Protein AF-A0A0P8H1B7-F1 (afdb_monomer)

Foldseek 3Di:
DQVCLVVVLVVDLEAEAADQDPVVQVVCVVVQVVVCVRRVHGYHYHNDPVVVVVVVVVSVD

Radius of gyration: 12.35 Å; Cα contacts (8 Å, |Δi|>4): 74; chains: 1; bounding box: 33×19×28 Å

Secondary structure (DSSP, 8-state):
-GGGHHHHHHH---EEEE---HHHHHHHHHHHHHHHHHHSS-EEEESSHHHHHHHHHHHH-

Nearest PDB structures (foldseek):
  4hw8-assembly1_B  TM=7.520E-01  e=5.045E+00  Staphylococcus aureus subsp. aureus NCTC 8325
  6les-assembly2_Y  TM=7.864E-01  e=8.791E+00  Escherichia coli K-12
  7bg0-assembly2_E  TM=6.520E-01  e=6.659E+00  Escherichia coli K-12
  8r3e-assembly1_D  TM=6.569E-01  e=7.138E+00  Homo sapiens
  6g6v-assembly1_A  TM=5.000E-01  e=4.391E+00  Mycobacterium tuberculosis H37Rv

Organism: Citrobacter freundii (NCBI:txid546)

Mean predicted aligned error: 4.02 Å

pLDDT: mean 90.02, std 8.0, range [57.91, 98.0]

Structure (mmCIF, N/CA/C/O backbone):
data_AF-A0A0P8H1B7-F1
#
_entry.id   AF-A0A0P8H1B7-F1
#
loop_
_atom_site.group_PDB
_atom_site.id
_atom_site.type_symbol
_atom_site.label_atom_id
_atom_site.label_alt_id
_atom_site.label_comp_id
_atom_site.label_asym_id
_atom_site.label_entity_id
_atom_site.label_seq_id
_atom_site.pdbx_PDB_ins_code
_atom_site.Cartn_x
_atom_site.Cartn_y
_atom_site.Cartn_z
_atom_site.occupancy
_atom_site.B_iso_or_equiv
_atom_site.auth_seq_id
_atom_site.auth_comp_id
_atom_site.auth_asym_id
_atom_site.auth_atom_id
_atom_site.pdbx_PDB_model_num
ATOM 1 N N . MET A 1 1 ? 17.047 -9.033 -3.431 1.00 57.91 1 MET A N 1
ATOM 2 C CA . MET A 1 1 ? 16.141 -7.874 -3.638 1.00 57.91 1 MET A CA 1
ATOM 3 C C . MET A 1 1 ? 16.891 -6.611 -4.050 1.00 57.91 1 MET A C 1
ATOM 5 O O . MET A 1 1 ? 16.498 -6.022 -5.045 1.00 57.91 1 MET A O 1
ATOM 9 N N . LYS A 1 2 ? 17.962 -6.207 -3.345 1.00 62.75 2 LYS A N 1
ATOM 10 C CA . LYS A 1 2 ? 18.697 -4.958 -3.628 1.00 62.75 2 LYS A CA 1
ATOM 11 C C . LYS A 1 2 ? 19.292 -4.892 -5.047 1.00 62.75 2 LYS A C 1
ATOM 13 O O . LYS A 1 2 ? 19.153 -3.866 -5.700 1.00 62.75 2 LYS A O 1
ATOM 18 N N . ASP A 1 3 ? 19.839 -6.003 -5.543 1.00 75.62 3 ASP A N 1
ATOM 19 C CA . ASP A 1 3 ? 20.492 -6.061 -6.866 1.00 75.62 3 ASP A CA 1
ATOM 20 C C . ASP A 1 3 ? 19.507 -6.012 -8.046 1.00 75.62 3 ASP A C 1
ATOM 22 O O . ASP A 1 3 ? 19.861 -5.584 -9.137 1.00 75.62 3 ASP A O 1
ATOM 26 N N . ASN A 1 4 ? 18.239 -6.375 -7.811 1.00 77.69 4 ASN A N 1
ATOM 27 C CA . ASN A 1 4 ? 17.179 -6.412 -8.829 1.00 77.69 4 ASN A CA 1
ATOM 28 C C . ASN A 1 4 ? 16.108 -5.337 -8.598 1.00 77.69 4 ASN A C 1
ATOM 30 O O . ASN A 1 4 ? 14.980 -5.467 -9.075 1.00 77.69 4 ASN A O 1
ATOM 34 N N . LYS A 1 5 ? 16.439 -4.279 -7.848 1.00 75.94 5 LYS A N 1
ATOM 35 C CA . LYS A 1 5 ? 15.498 -3.232 -7.426 1.00 75.94 5 LYS A CA 1
ATOM 36 C C . LYS A 1 5 ? 14.693 -2.648 -8.592 1.00 75.94 5 LYS A C 1
ATOM 38 O O . LYS A 1 5 ? 13.487 -2.475 -8.464 1.00 75.94 5 LYS A O 1
ATOM 43 N N . ALA A 1 6 ? 15.341 -2.397 -9.730 1.00 79.75 6 ALA A N 1
ATOM 44 C CA . ALA A 1 6 ? 14.679 -1.847 -10.912 1.00 79.75 6 ALA A CA 1
ATOM 45 C C . ALA A 1 6 ? 13.616 -2.799 -11.488 1.00 79.75 6 ALA A C 1
ATOM 47 O O . ALA A 1 6 ? 12.501 -2.371 -11.768 1.00 79.75 6 ALA A O 1
ATOM 48 N N . ALA A 1 7 ? 13.932 -4.092 -11.612 1.00 83.75 7 ALA A N 1
ATOM 49 C CA . ALA A 1 7 ? 12.991 -5.091 -12.117 1.00 83.75 7 ALA A CA 1
ATOM 50 C C . ALA A 1 7 ? 11.826 -5.320 -11.141 1.00 83.75 7 ALA A C 1
ATOM 52 O O . ALA A 1 7 ? 10.676 -5.423 -11.552 1.00 83.75 7 ALA A O 1
ATOM 53 N N . ILE A 1 8 ? 12.105 -5.346 -9.835 1.00 83.44 8 ILE A N 1
ATOM 54 C CA . ILE A 1 8 ? 11.081 -5.536 -8.799 1.00 83.44 8 ILE A CA 1
ATOM 55 C C . ILE A 1 8 ? 10.126 -4.336 -8.736 1.00 83.44 8 ILE A C 1
ATOM 57 O O . ILE A 1 8 ? 8.914 -4.532 -8.668 1.00 83.44 8 ILE A O 1
ATOM 61 N N . GLY A 1 9 ? 10.645 -3.106 -8.816 1.00 83.88 9 GLY A N 1
ATOM 62 C CA . GLY A 1 9 ? 9.824 -1.891 -8.822 1.00 83.88 9 GLY A CA 1
ATOM 63 C C . GLY A 1 9 ? 8.843 -1.817 -9.996 1.00 83.88 9 GLY A C 1
ATOM 64 O O . GLY A 1 9 ? 7.766 -1.252 -9.859 1.00 83.88 9 GLY A O 1
ATOM 65 N N . GLN A 1 10 ? 9.159 -2.451 -11.130 1.00 86.00 10 GLN A N 1
ATOM 66 C CA . GLN A 1 10 ? 8.241 -2.531 -12.275 1.00 86.00 10 GLN A CA 1
ATOM 67 C C . GLN A 1 10 ? 7.083 -3.517 -12.058 1.00 86.00 10 GLN A C 1
ATOM 69 O O . GLN A 1 10 ? 6.022 -3.364 -12.666 1.00 86.00 10 GLN A O 1
ATOM 74 N N . LEU A 1 11 ? 7.279 -4.528 -11.209 1.00 89.31 11 LEU A N 1
ATOM 75 C CA . LEU A 1 11 ? 6.287 -5.572 -10.944 1.00 89.31 11 LEU A CA 1
ATOM 76 C C . LEU A 1 11 ? 5.351 -5.202 -9.788 1.00 89.31 11 LEU A C 1
ATOM 78 O O . LEU A 1 11 ? 4.186 -5.595 -9.788 1.00 89.31 11 LEU A O 1
ATOM 82 N N . ILE A 1 12 ? 5.841 -4.442 -8.807 1.00 91.44 12 ILE A N 1
ATOM 83 C CA . ILE A 1 12 ? 5.061 -4.044 -7.634 1.00 91.44 12 ILE A CA 1
ATOM 84 C C . ILE A 1 12 ? 4.360 -2.714 -7.915 1.00 91.44 12 ILE A C 1
ATOM 86 O O . ILE A 1 12 ? 4.986 -1.660 -7.945 1.00 91.44 12 ILE A O 1
ATOM 90 N N . LYS A 1 13 ? 3.033 -2.756 -8.073 1.00 92.44 13 LYS A N 1
ATOM 91 C CA . LYS A 1 13 ? 2.202 -1.557 -8.297 1.00 92.44 13 LYS A CA 1
ATOM 92 C C . LYS A 1 13 ? 2.033 -0.691 -7.046 1.00 92.44 13 LYS A C 1
ATOM 94 O O . LYS A 1 13 ? 1.778 0.503 -7.155 1.00 92.44 13 LYS A O 1
ATOM 99 N N . GLY A 1 14 ? 2.191 -1.281 -5.864 1.00 93.62 14 GLY A N 1
ATOM 100 C CA . GLY A 1 14 ? 2.201 -0.559 -4.600 1.00 93.62 14 GLY A CA 1
ATOM 101 C C . GLY A 1 14 ? 2.131 -1.482 -3.392 1.00 93.62 14 GLY A C 1
ATOM 102 O O . GLY A 1 14 ? 1.659 -2.614 -3.483 1.00 93.62 14 GLY A O 1
ATOM 103 N N . HIS A 1 15 ? 2.599 -0.981 -2.255 1.00 94.94 15 HIS A N 1
ATOM 104 C CA . HIS A 1 15 ? 2.445 -1.617 -0.950 1.00 94.94 15 HIS A CA 1
ATOM 105 C C . HIS A 1 15 ? 1.378 -0.867 -0.156 1.00 94.94 15 HIS A C 1
ATOM 107 O O . HIS A 1 15 ? 1.493 0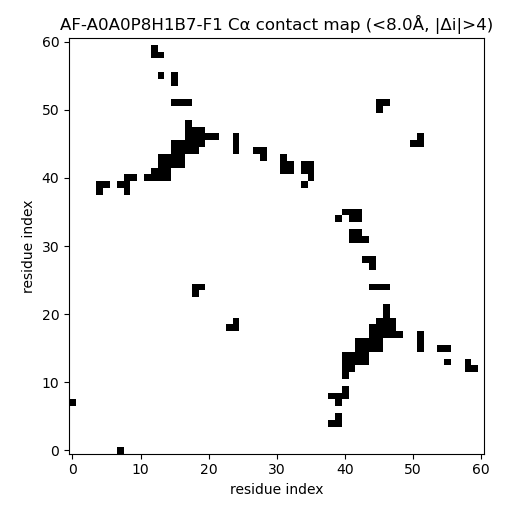.343 -0.003 1.00 94.94 15 HIS A O 1
ATOM 113 N N . ILE A 1 16 ? 0.356 -1.549 0.361 1.00 96.50 16 ILE A N 1
ATOM 114 C CA . ILE A 1 16 ? -0.738 -0.903 1.099 1.00 96.50 16 ILE A CA 1
ATOM 115 C C . ILE A 1 16 ? -0.672 -1.323 2.567 1.00 96.50 16 ILE A C 1
ATOM 117 O O . ILE A 1 16 ? -0.722 -2.509 2.878 1.00 96.50 16 ILE A O 1
ATOM 121 N N . HIS A 1 17 ? -0.573 -0.346 3.464 1.00 95.56 17 HIS A N 1
ATOM 122 C CA . HIS A 1 17 ? -0.572 -0.537 4.910 1.00 95.56 17 HIS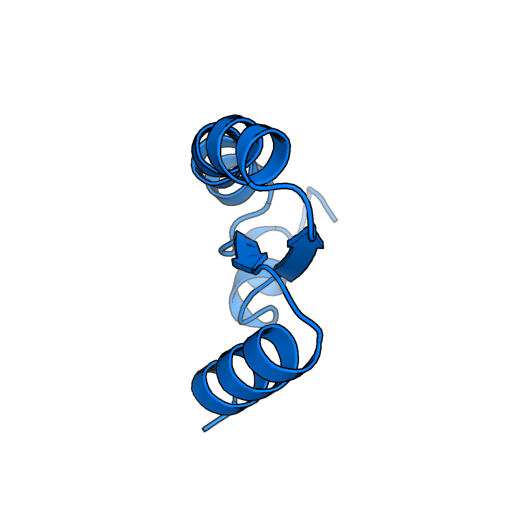 A CA 1
ATOM 123 C C . HIS A 1 17 ? -1.886 -0.035 5.511 1.00 95.56 17 HIS A C 1
ATOM 125 O O . HIS A 1 17 ? -2.257 1.124 5.329 1.00 95.56 17 HIS A O 1
ATOM 131 N N . ILE A 1 18 ? -2.578 -0.904 6.250 1.00 96.75 18 ILE A N 1
ATOM 132 C CA . ILE A 1 18 ? -3.820 -0.561 6.949 1.00 96.75 18 ILE A CA 1
ATOM 133 C C . ILE A 1 18 ? -3.468 -0.136 8.368 1.00 96.75 18 ILE A C 1
ATOM 135 O O . ILE A 1 18 ? -2.933 -0.927 9.144 1.00 96.75 18 ILE A O 1
ATOM 139 N N . ILE A 1 19 ? -3.766 1.114 8.701 1.00 95.62 19 ILE A N 1
ATOM 140 C CA . ILE A 1 19 ? -3.487 1.704 10.007 1.00 95.62 19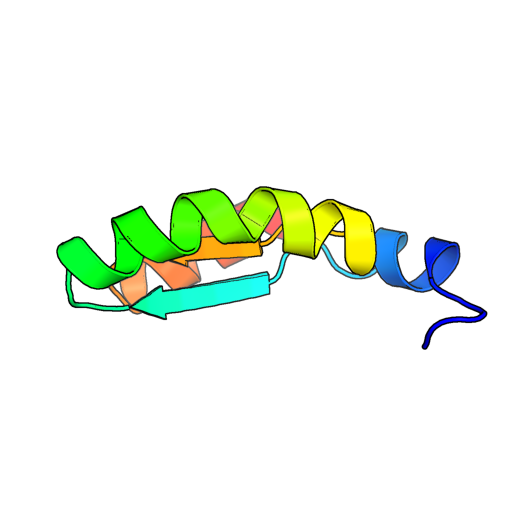 ILE A CA 1
ATOM 141 C C . ILE A 1 19 ? -4.732 2.471 10.449 1.00 95.62 19 ILE A C 1
ATOM 143 O O . ILE A 1 19 ? -4.975 3.577 9.962 1.00 95.62 19 ILE A O 1
ATOM 147 N N . PRO A 1 20 ? -5.539 1.907 11.359 1.00 93.75 20 PRO A N 1
ATOM 148 C CA . PRO A 1 20 ? -6.777 2.538 11.807 1.00 93.75 20 PRO A CA 1
ATOM 149 C C . PRO A 1 20 ? -6.553 3.859 12.553 1.00 93.75 20 PRO A C 1
ATOM 151 O O . PRO A 1 20 ? -7.380 4.769 12.454 1.00 93.75 20 PRO A O 1
ATOM 154 N N . GLU A 1 21 ? -5.431 4.013 13.263 1.00 95.00 21 GLU A N 1
ATOM 155 C CA . GLU A 1 21 ? -5.158 5.211 14.056 1.00 95.00 21 GLU A CA 1
ATOM 156 C C . GLU A 1 21 ? -4.635 6.376 13.206 1.00 95.00 21 GLU A C 1
ATOM 158 O O . GLU A 1 21 ? -3.556 6.317 12.616 1.00 95.00 21 GLU A O 1
ATOM 163 N N . THR A 1 22 ? -5.374 7.487 13.207 1.00 91.19 22 THR A N 1
ATOM 164 C CA . THR A 1 22 ? -5.064 8.680 12.403 1.00 91.19 22 THR A CA 1
ATOM 165 C C . THR A 1 22 ? -3.682 9.264 12.699 1.00 91.19 22 THR A C 1
ATOM 167 O O . THR A 1 22 ? -2.942 9.546 11.764 1.00 91.19 22 THR A O 1
ATOM 170 N N . THR A 1 23 ? -3.292 9.391 13.972 1.00 91.38 23 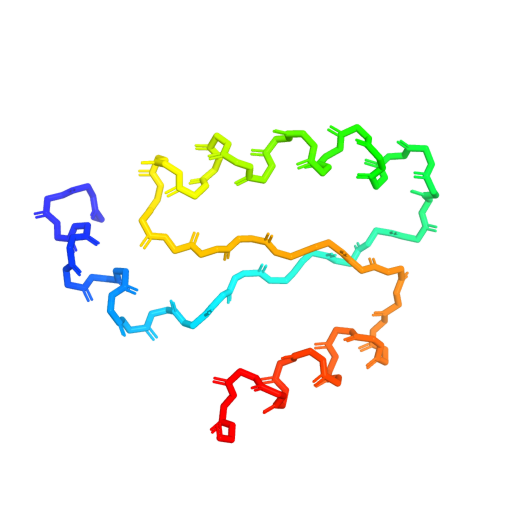THR A N 1
ATOM 171 C CA . THR A 1 23 ? -1.984 9.960 14.348 1.00 91.38 23 THR A CA 1
ATOM 172 C C . THR A 1 23 ? -0.826 9.141 13.776 1.00 91.38 23 THR A C 1
ATOM 174 O O . THR A 1 23 ? 0.098 9.699 13.191 1.00 91.38 23 THR A O 1
ATOM 177 N N . LYS A 1 24 ? -0.924 7.806 13.850 1.00 90.69 24 LYS A N 1
ATOM 178 C CA . LYS A 1 24 ? 0.084 6.900 13.284 1.00 90.69 24 LYS A CA 1
ATOM 179 C C . LYS A 1 24 ? 0.115 6.963 11.757 1.00 90.69 24 LYS A C 1
ATOM 181 O O . LYS A 1 24 ? 1.194 6.875 11.177 1.00 90.69 24 LYS A O 1
ATOM 186 N N . ARG A 1 25 ? -1.040 7.131 11.093 1.00 92.94 25 ARG A N 1
ATOM 187 C CA . ARG A 1 25 ? -1.083 7.326 9.632 1.00 92.94 25 ARG A CA 1
ATOM 188 C C . ARG A 1 25 ? -0.289 8.554 9.211 1.00 92.94 25 ARG A C 1
ATOM 190 O O . ARG A 1 25 ? 0.576 8.423 8.357 1.00 92.94 25 ARG A O 1
ATOM 197 N N . THR A 1 26 ? -0.532 9.704 9.836 1.00 87.62 26 THR A N 1
ATOM 198 C CA . THR A 1 26 ? 0.155 10.957 9.486 1.00 87.62 26 THR A CA 1
ATOM 199 C C . THR A 1 26 ? 1.666 10.871 9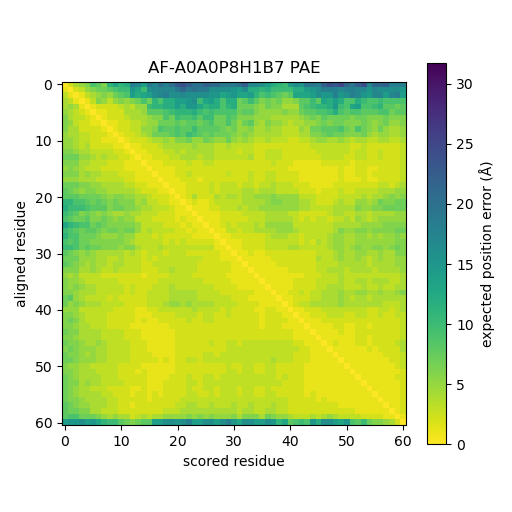.710 1.00 87.62 26 THR A C 1
ATOM 201 O O . THR A 1 26 ? 2.444 11.352 8.888 1.00 87.62 26 THR A O 1
ATOM 204 N N . GLU A 1 27 ? 2.111 10.207 10.781 1.00 88.50 27 GLU A N 1
ATOM 205 C CA . GLU A 1 27 ? 3.540 9.960 11.008 1.00 88.50 27 GLU A CA 1
ATOM 206 C C . GLU A 1 27 ? 4.151 9.113 9.879 1.00 88.50 27 GLU A C 1
ATOM 208 O O . GLU A 1 27 ? 5.205 9.450 9.331 1.00 88.50 27 GLU A O 1
ATOM 213 N N . LEU A 1 28 ? 3.462 8.043 9.478 1.00 90.00 28 LEU A N 1
ATOM 214 C CA . LEU A 1 28 ? 3.937 7.111 8.455 1.00 90.00 28 LEU A CA 1
ATOM 215 C C . LEU A 1 28 ? 3.787 7.633 7.022 1.00 90.00 28 LEU A C 1
ATOM 217 O O . LEU A 1 28 ? 4.535 7.202 6.143 1.00 90.00 28 LEU A O 1
ATOM 221 N N . GLU A 1 29 ? 2.897 8.591 6.769 1.00 88.31 29 GLU A N 1
ATOM 222 C CA . GLU A 1 29 ? 2.792 9.267 5.472 1.00 88.31 29 GLU A CA 1
ATOM 223 C C . GLU A 1 29 ? 4.124 9.910 5.087 1.00 88.31 29 GLU A C 1
ATOM 225 O O . GLU A 1 29 ? 4.584 9.745 3.957 1.00 88.31 29 GLU A O 1
ATOM 230 N N . SER A 1 30 ? 4.815 10.541 6.038 1.00 87.06 30 SER A N 1
ATOM 231 C CA . SER A 1 30 ? 6.151 11.100 5.797 1.00 87.06 30 SER A CA 1
ATOM 232 C C . SER A 1 30 ? 7.202 10.022 5.479 1.00 87.06 30 SER A C 1
ATOM 234 O O . SER A 1 30 ? 8.103 10.230 4.660 1.00 87.06 30 SER A O 1
ATOM 236 N N . PHE A 1 31 ? 7.058 8.833 6.072 1.00 89.62 31 PHE A N 1
ATOM 237 C CA . PHE A 1 31 ? 7.942 7.694 5.841 1.00 89.62 31 PHE A CA 1
ATOM 238 C C . PHE A 1 31 ? 7.752 7.072 4.451 1.00 89.62 31 PHE A C 1
ATOM 240 O O . PHE A 1 31 ? 8.727 6.589 3.869 1.00 89.62 31 PHE A O 1
ATOM 247 N N . SER A 1 32 ? 6.542 7.138 3.882 1.00 91.38 32 SER A N 1
ATOM 248 C CA . SER A 1 32 ? 6.223 6.562 2.565 1.00 91.38 32 SER A CA 1
ATOM 249 C C . SER A 1 32 ? 7.164 7.046 1.451 1.00 91.38 32 SER A C 1
ATOM 251 O O . SER A 1 32 ? 7.615 6.250 0.628 1.00 91.38 32 SER A O 1
ATOM 253 N N . VAL A 1 33 ? 7.577 8.318 1.490 1.00 90.00 33 VAL A N 1
ATOM 254 C CA . VAL A 1 33 ? 8.513 8.911 0.520 1.00 90.00 33 VAL A CA 1
ATOM 255 C C . VAL A 1 33 ? 9.903 8.278 0.624 1.00 90.00 33 VAL A C 1
ATOM 257 O O . VAL A 1 33 ? 10.561 7.998 -0.381 1.00 90.00 33 VAL A O 1
ATOM 260 N N . THR A 1 34 ? 10.373 8.044 1.849 1.00 91.31 34 THR A N 1
ATOM 261 C CA . THR A 1 34 ? 11.675 7.405 2.090 1.00 91.31 34 THR A CA 1
ATOM 262 C C . THR A 1 34 ? 11.626 5.932 1.701 1.00 91.31 34 THR A C 1
ATOM 264 O O . THR A 1 34 ? 12.558 5.427 1.072 1.00 91.31 34 THR A O 1
ATOM 267 N N . PHE A 1 35 ? 10.517 5.262 2.017 1.00 91.69 35 PHE A N 1
ATOM 268 C CA . PHE A 1 35 ? 10.257 3.890 1.611 1.00 91.69 35 PHE A CA 1
ATOM 269 C C . PHE A 1 35 ? 10.311 3.743 0.087 1.00 91.69 35 PHE A C 1
ATOM 271 O O . PHE A 1 35 ? 11.059 2.903 -0.411 1.00 91.69 35 PHE A O 1
ATOM 278 N N . GLU A 1 36 ? 9.597 4.588 -0.659 1.00 91.19 36 GLU A N 1
ATOM 279 C CA . GLU A 1 36 ? 9.564 4.528 -2.123 1.00 91.19 36 GLU A CA 1
ATOM 280 C C . GLU A 1 36 ? 10.956 4.739 -2.724 1.00 91.19 36 GLU A C 1
ATOM 282 O O . GLU A 1 36 ? 11.397 3.966 -3.573 1.00 91.19 36 GLU A O 1
ATOM 287 N N . ARG A 1 37 ? 11.720 5.715 -2.220 1.00 89.00 37 ARG A N 1
ATOM 288 C CA . ARG A 1 37 ? 13.112 5.919 -2.650 1.00 89.00 37 ARG A CA 1
ATOM 289 C C . ARG A 1 37 ? 13.985 4.699 -2.377 1.00 89.00 37 ARG A C 1
ATOM 291 O O . ARG A 1 37 ? 14.851 4.371 -3.193 1.00 89.00 37 ARG A O 1
ATOM 298 N N . PHE A 1 38 ? 13.787 4.021 -1.248 1.00 88.50 38 PHE A N 1
ATOM 299 C CA . PHE A 1 38 ? 14.587 2.861 -0.867 1.00 88.50 38 PHE A CA 1
ATOM 300 C C . PHE A 1 38 ? 14.217 1.604 -1.664 1.00 88.50 38 PHE A C 1
ATOM 302 O O . PHE A 1 38 ? 15.118 0.923 -2.159 1.00 88.50 38 PHE A O 1
ATOM 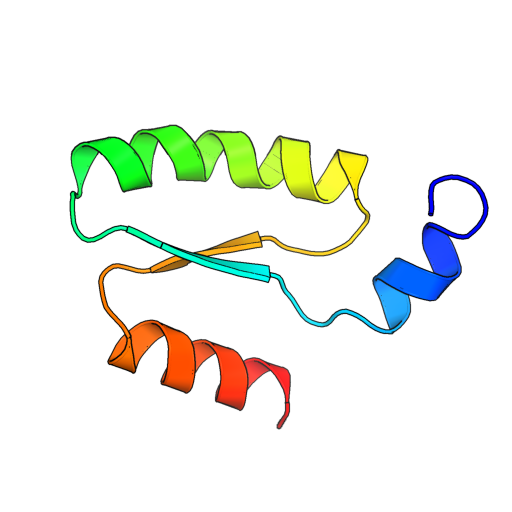309 N N . TRP A 1 39 ? 12.925 1.341 -1.863 1.00 86.94 39 TRP A N 1
ATOM 310 C CA . TRP A 1 39 ? 12.405 0.103 -2.453 1.00 86.94 39 TRP A CA 1
ATOM 311 C C . TRP A 1 39 ? 12.068 0.197 -3.945 1.00 86.94 39 TRP A C 1
ATOM 313 O O . TRP A 1 39 ? 12.141 -0.811 -4.642 1.00 86.94 39 TRP A O 1
ATOM 323 N N . GLY A 1 40 ? 11.821 1.399 -4.468 1.00 89.62 40 GLY A N 1
ATOM 324 C CA . GLY A 1 40 ? 11.563 1.654 -5.889 1.00 89.62 40 GLY A CA 1
ATOM 325 C C . GLY A 1 40 ? 10.110 1.458 -6.328 1.00 89.62 40 GLY A C 1
ATOM 326 O O . GLY A 1 40 ? 9.873 1.301 -7.521 1.00 89.62 40 GLY A O 1
ATOM 327 N N . TYR A 1 41 ? 9.162 1.435 -5.391 1.00 91.62 41 TYR A N 1
ATOM 328 C CA . TYR A 1 41 ? 7.721 1.353 -5.645 1.00 91.62 41 TYR A CA 1
ATOM 329 C C . TYR A 1 41 ? 6.944 2.076 -4.534 1.00 91.62 41 TYR A C 1
ATOM 331 O O . TYR A 1 41 ? 7.455 2.179 -3.410 1.00 91.62 41 TYR A O 1
ATOM 339 N N . PRO A 1 42 ? 5.728 2.577 -4.816 1.00 92.88 42 PRO A N 1
ATOM 340 C CA . PRO A 1 42 ? 5.003 3.424 -3.880 1.00 92.88 42 PRO A CA 1
ATOM 341 C C . PRO A 1 42 ? 4.463 2.637 -2.685 1.00 92.88 42 PRO A C 1
ATOM 343 O O . PRO A 1 42 ? 4.106 1.457 -2.782 1.00 92.88 42 PRO A O 1
ATOM 346 N N . MET A 1 43 ? 4.358 3.327 -1.553 1.00 95.00 43 MET A N 1
ATOM 347 C CA . MET A 1 43 ? 3.668 2.850 -0.359 1.00 95.00 43 MET A CA 1
ATOM 348 C C . MET A 1 43 ? 2.448 3.726 -0.089 1.00 95.00 43 MET A C 1
ATOM 350 O O . MET A 1 43 ? 2.542 4.949 -0.073 1.00 95.00 43 MET A O 1
ATOM 354 N N . PHE A 1 44 ? 1.311 3.090 0.158 1.00 95.06 44 PHE A N 1
ATOM 355 C CA . PHE A 1 44 ? 0.047 3.723 0.494 1.00 95.06 44 PHE A CA 1
ATOM 356 C C . PHE A 1 44 ? -0.348 3.348 1.914 1.00 95.06 44 PHE A C 1
ATOM 358 O O . PHE A 1 44 ? -0.156 2.212 2.344 1.00 95.06 44 PHE A O 1
ATOM 365 N N . ILE A 1 45 ? -0.927 4.300 2.632 1.00 95.88 45 ILE A N 1
ATOM 366 C CA . ILE A 1 45 ? -1.424 4.098 3.987 1.00 95.88 45 ILE A CA 1
ATOM 367 C C . ILE A 1 45 ? -2.912 4.425 3.969 1.00 95.88 45 ILE A C 1
ATOM 369 O O . ILE A 1 45 ? -3.315 5.450 3.426 1.00 95.88 45 ILE A O 1
ATOM 373 N N . VAL A 1 46 ? -3.724 3.531 4.521 1.00 96.25 46 VAL A N 1
ATOM 374 C CA . VAL A 1 46 ? -5.190 3.629 4.524 1.00 96.25 46 VAL A CA 1
ATOM 375 C C . VAL A 1 46 ? -5.737 3.309 5.909 1.00 96.25 46 VAL A C 1
ATOM 377 O O . VAL A 1 46 ? -5.051 2.695 6.727 1.00 96.25 46 VAL A O 1
ATOM 380 N N . ALA A 1 47 ? -6.962 3.737 6.199 1.00 96.38 47 ALA A N 1
ATOM 381 C CA . ALA A 1 47 ? -7.578 3.554 7.507 1.00 96.38 47 ALA A CA 1
ATOM 382 C C . ALA A 1 47 ? -8.230 2.177 7.668 1.00 96.38 47 ALA A C 1
ATOM 384 O O . ALA A 1 47 ? -8.289 1.648 8.779 1.00 96.38 47 ALA A O 1
ATOM 385 N N . THR A 1 48 ? -8.731 1.601 6.574 1.00 97.25 48 THR A N 1
ATOM 386 C CA . THR A 1 48 ? -9.564 0.394 6.615 1.00 97.25 48 THR A CA 1
ATOM 387 C C . THR A 1 48 ? -9.192 -0.617 5.537 1.00 97.25 48 THR A C 1
ATOM 389 O O . THR A 1 48 ? -8.551 -0.301 4.534 1.00 97.25 48 THR A O 1
ATOM 392 N N . GLU A 1 49 ? -9.642 -1.856 5.725 1.00 97.25 49 GLU A N 1
ATOM 393 C CA . GLU A 1 49 ? -9.513 -2.906 4.714 1.00 97.25 49 GLU A CA 1
ATOM 394 C C . GLU A 1 49 ? -10.285 -2.574 3.432 1.00 97.25 49 GLU A C 1
ATOM 396 O O . GLU A 1 49 ? -9.811 -2.864 2.334 1.00 97.25 49 GLU A O 1
ATOM 401 N N . ASN A 1 50 ? -11.451 -1.930 3.545 1.00 98.00 50 ASN A N 1
ATOM 402 C CA . ASN A 1 50 ? -12.230 -1.569 2.366 1.00 98.00 50 ASN A CA 1
ATOM 403 C C . ASN A 1 50 ? -11.483 -0.545 1.499 1.00 98.00 50 ASN A C 1
ATOM 405 O O . ASN A 1 50 ? -11.339 -0.757 0.298 1.00 98.00 50 ASN A O 1
ATOM 409 N N . GLU A 1 51 ? -10.909 0.488 2.121 1.00 97.44 5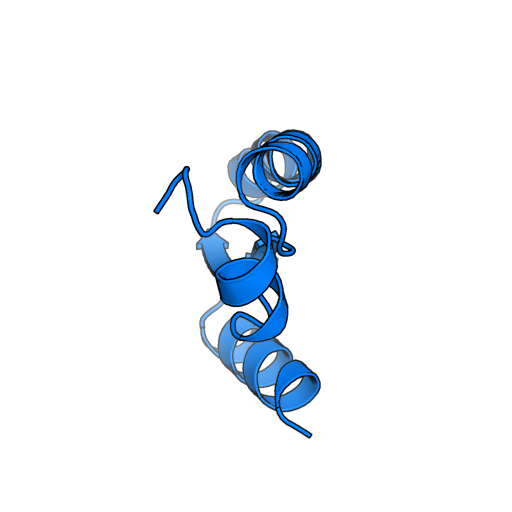1 GLU A N 1
ATOM 410 C CA . GLU A 1 51 ? -10.034 1.447 1.434 1.00 97.44 51 GLU A CA 1
ATOM 411 C C . GLU A 1 51 ? -8.803 0.763 0.824 1.00 97.44 51 GLU A C 1
ATOM 413 O O . GLU A 1 51 ? -8.401 1.089 -0.293 1.00 97.44 51 GLU A O 1
ATOM 418 N N . ALA A 1 52 ? -8.212 -0.218 1.519 1.00 97.00 52 ALA A N 1
ATOM 419 C CA . ALA A 1 52 ? -7.087 -0.982 0.984 1.00 97.00 52 ALA A CA 1
ATOM 420 C C . ALA A 1 52 ? -7.470 -1.743 -0.285 1.00 97.00 52 ALA A C 1
ATOM 422 O O . ALA A 1 52 ? -6.726 -1.733 -1.264 1.00 97.00 52 ALA A O 1
ATOM 423 N N . ARG A 1 53 ? -8.641 -2.383 -0.283 1.00 97.00 53 ARG A N 1
ATOM 424 C CA . ARG A 1 53 ? -9.138 -3.151 -1.424 1.00 97.00 53 ARG A CA 1
ATOM 425 C C . ARG A 1 53 ? -9.507 -2.252 -2.599 1.00 97.00 53 ARG A C 1
ATOM 427 O O . ARG A 1 53 ? -9.154 -2.571 -3.730 1.00 97.00 53 ARG A O 1
ATOM 434 N N . GLU A 1 54 ? -10.149 -1.115 -2.344 1.00 97.44 54 GLU A N 1
ATOM 435 C CA . GLU A 1 54 ? -10.421 -0.102 -3.370 1.00 97.44 54 GLU A CA 1
ATOM 436 C C . GLU A 1 54 ? -9.123 0.414 -3.998 1.00 97.44 54 GLU A C 1
ATOM 438 O O . GLU A 1 54 ? -8.995 0.449 -5.223 1.00 97.44 54 GLU A O 1
ATOM 443 N N . LYS A 1 55 ? -8.118 0.725 -3.170 1.0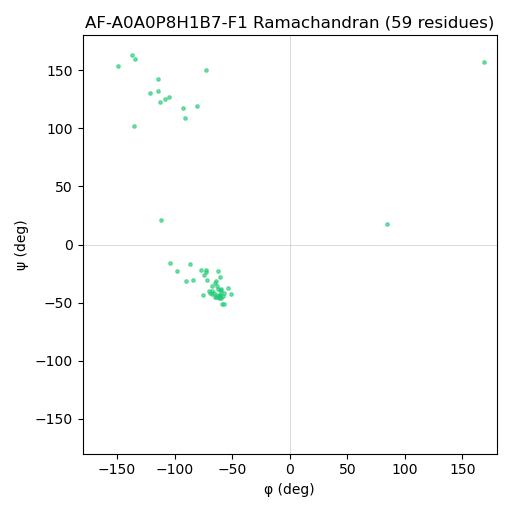0 96.62 55 LYS A N 1
ATOM 444 C CA . LYS A 1 55 ? -6.799 1.163 -3.635 1.00 96.62 55 LYS A CA 1
ATOM 445 C C . LYS A 1 55 ? -6.087 0.078 -4.442 1.00 96.62 55 LYS A C 1
ATOM 447 O O . LYS A 1 55 ? -5.520 0.384 -5.485 1.00 96.62 55 LYS A O 1
ATOM 452 N N . ALA A 1 56 ? -6.128 -1.173 -3.986 1.00 95.69 56 ALA A N 1
ATOM 453 C CA . ALA A 1 56 ? -5.532 -2.305 -4.690 1.00 95.69 56 ALA A CA 1
ATOM 454 C C . ALA A 1 56 ? -6.174 -2.507 -6.067 1.00 95.69 56 ALA A C 1
ATOM 456 O O . ALA A 1 56 ? -5.459 -2.627 -7.057 1.00 95.69 56 ALA A O 1
ATOM 457 N N . ASN A 1 57 ? -7.506 -2.470 -6.148 1.00 96.06 57 ASN A N 1
ATOM 458 C CA . ASN A 1 57 ? -8.222 -2.577 -7.417 1.00 96.06 57 ASN A CA 1
ATOM 459 C C . ASN A 1 57 ? -7.839 -1.439 -8.373 1.00 96.06 57 ASN A C 1
ATOM 461 O O . ASN A 1 57 ? -7.512 -1.699 -9.525 1.00 96.06 57 ASN A O 1
ATOM 465 N N . ALA A 1 58 ? -7.777 -0.196 -7.884 1.00 95.44 58 ALA A N 1
ATOM 466 C CA . ALA A 1 58 ? -7.375 0.955 -8.695 1.00 95.44 58 ALA A CA 1
ATOM 467 C C . ALA A 1 58 ? -5.933 0.868 -9.240 1.00 95.44 58 ALA A C 1
ATOM 469 O O . ALA A 1 58 ? -5.621 1.522 -10.228 1.00 95.44 58 ALA A O 1
ATOM 470 N N . LEU A 1 59 ? -5.051 0.087 -8.607 1.00 93.38 59 LEU A N 1
ATOM 471 C CA . LEU A 1 59 ? -3.674 -0.146 -9.068 1.00 93.38 59 LEU A CA 1
ATOM 472 C C . LEU A 1 59 ? -3.553 -1.294 -10.085 1.00 93.38 59 LEU A C 1
ATOM 474 O O . LEU A 1 59 ? -2.508 -1.427 -10.728 1.00 93.38 59 LEU A O 1
ATOM 478 N N . LEU A 1 60 ? -4.572 -2.153 -10.170 1.00 89.06 60 LEU A N 1
ATOM 479 C CA . LEU A 1 60 ? -4.594 -3.351 -11.013 1.00 89.06 60 LEU A CA 1
ATOM 480 C C . LEU A 1 60 ? -5.447 -3.191 -12.280 1.00 89.06 60 LEU A C 1
ATOM 482 O O . LEU A 1 60 ? -5.311 -4.016 -13.184 1.00 89.06 60 LEU A O 1
ATOM 486 N N . CYS A 1 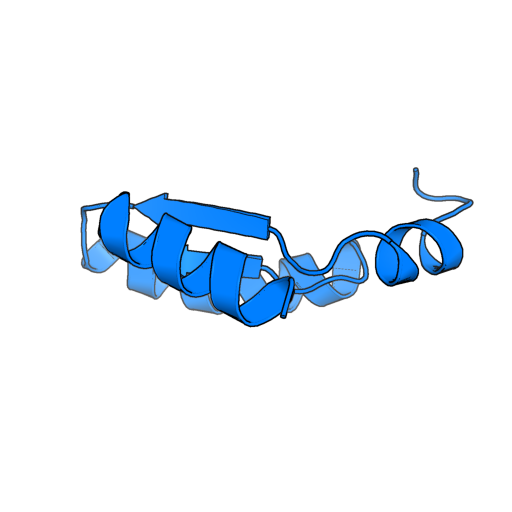61 ? -6.313 -2.177 -12.332 1.00 71.69 61 CYS A N 1
ATOM 487 C CA . CYS A 1 61 ? -7.118 -1.823 -13.501 1.00 71.69 61 CYS A CA 1
ATOM 488 C C . CYS A 1 61 ? -6.360 -0.947 -14.506 1.00 71.69 61 CYS A C 1
ATOM 490 O O . CYS A 1 61 ? -5.513 -0.129 -14.082 1.00 71.69 61 CYS A O 1
#

Solvent-accessible surface area (backbone atoms only — not comparable to full-atom values): 3529 Å² total; per-residue (Å²): 109,83,94,46,30,73,66,51,22,73,71,44,76,58,46,77,44,74,40,71,50,65,73,62,40,61,60,47,56,67,46,28,60,57,48,20,71,74,56,50,34,50,54,46,78,32,57,38,71,66,56,43,51,54,52,52,50,67,61,73,105

Sequence (61 aa):
MKDNKAAIGQLIKGHIHIIPETTKRTELESFSVTFERFWGYPMFIVATENEAREKANALLC